Protein AF-A0A957XGV2-F1 (afdb_monomer_lite)

Secondary structure (DSSP, 8-state):
--HHHHHHHHHHHHHHHHHHHHHHHHHHGGG--HHHHHHHHHHHHHHHHHHHHHHHTTS-S--------------------------

Radius of gyration: 25.04 Å; chains: 1; bounding box: 79×21×47 Å

Sequence (87 aa):
MSNKAHLQQLITNHTRRLQKLKEQRALTGIRTDPAIIIETEDIETELKVLQEELAAIKDEPELPDQPESTEETASATEYQIGLRHIE

pLDDT: mean 78.54, std 21.93, range [42.03, 98.06]

Foldseek 3Di:
DDPLVVLVVVLVVLVVVLVVLVVVCVVCPVNRDVVSVVSNVVSVVVNVVSVVVSVCVVDDDDDDDDDDPDDDDDPDDDPPPPDDDDD

Structure (mmCIF, N/CA/C/O backbone):
data_AF-A0A957XGV2-F1
#
_entry.id   AF-A0A957XGV2-F1
#
loop_
_atom_site.group_PDB
_atom_site.id
_atom_site.type_symbol
_atom_site.label_atom_id
_atom_site.label_alt_id
_atom_site.label_comp_id
_atom_site.label_asym_id
_atom_site.label_entity_id
_atom_site.label_seq_id
_atom_site.pdbx_PDB_ins_code
_atom_site.Cartn_x
_atom_site.Cartn_y
_atom_site.Cartn_z
_atom_site.occupancy
_atom_site.B_iso_or_equiv
_atom_site.auth_seq_id
_atom_site.auth_comp_id
_atom_site.auth_asym_id
_atom_site.auth_atom_id
_atom_site.pdbx_PDB_model_num
ATOM 1 N N . MET A 1 1 ? 3.802 2.709 25.646 1.00 60.75 1 MET A N 1
ATOM 2 C CA . MET A 1 1 ? 3.167 3.355 24.474 1.00 60.75 1 MET A CA 1
ATOM 3 C C . MET A 1 1 ? 1.730 2.865 24.390 1.00 60.75 1 MET A C 1
ATOM 5 O O . MET A 1 1 ? 1.503 1.718 24.749 1.00 60.75 1 MET A O 1
ATOM 9 N N . SER A 1 2 ? 0.771 3.706 23.992 1.00 82.88 2 SER A N 1
ATOM 10 C CA . SER A 1 2 ? -0.623 3.263 23.809 1.00 82.88 2 SER A CA 1
ATOM 11 C C . SER A 1 2 ? -0.735 2.380 22.562 1.00 82.88 2 SER A C 1
ATOM 13 O O . SER A 1 2 ? -0.068 2.667 21.568 1.00 82.88 2 SER A O 1
ATOM 15 N N . ASN A 1 3 ? -1.573 1.339 22.601 1.00 86.69 3 ASN A N 1
ATOM 16 C CA . ASN A 1 3 ? -1.789 0.425 21.471 1.00 86.69 3 ASN A CA 1
ATOM 17 C C . ASN A 1 3 ? -2.179 1.195 20.191 1.00 86.69 3 ASN A C 1
ATOM 19 O O . ASN A 1 3 ? -1.591 1.024 19.127 1.00 86.69 3 ASN A O 1
ATOM 23 N N . LYS A 1 4 ? -3.046 2.204 20.339 1.00 90.25 4 LYS A N 1
ATOM 24 C CA . LYS A 1 4 ? -3.418 3.134 19.264 1.00 90.25 4 LYS A CA 1
ATOM 25 C C . LYS A 1 4 ? -2.222 3.872 18.653 1.00 90.25 4 LYS A C 1
ATOM 27 O O . LYS A 1 4 ? -2.153 4.033 17.440 1.00 90.25 4 LYS A O 1
ATOM 32 N N . ALA A 1 5 ? -1.280 4.326 19.481 1.00 90.75 5 ALA A N 1
ATOM 33 C CA . ALA A 1 5 ? -0.089 5.030 19.004 1.00 90.75 5 ALA A CA 1
ATOM 34 C C . ALA A 1 5 ? 0.856 4.087 18.241 1.00 90.75 5 ALA A C 1
ATOM 36 O O . ALA A 1 5 ? 1.483 4.502 17.268 1.00 90.75 5 ALA A O 1
ATOM 37 N N . HIS A 1 6 ? 0.921 2.816 18.647 1.00 92.50 6 HIS A N 1
ATOM 38 C CA . HIS A 1 6 ? 1.693 1.801 17.938 1.00 92.50 6 HIS A CA 1
ATOM 39 C C . HIS A 1 6 ? 1.114 1.516 16.544 1.00 92.50 6 HIS A C 1
ATOM 41 O O . HIS A 1 6 ? 1.847 1.592 15.559 1.00 92.50 6 HIS A O 1
ATOM 47 N N . LEU A 1 7 ? -0.203 1.308 16.438 1.00 93.56 7 LEU A N 1
ATOM 48 C CA . LEU A 1 7 ? -0.876 1.103 15.149 1.00 93.56 7 LEU A CA 1
ATOM 49 C C . LEU A 1 7 ? -0.718 2.306 14.211 1.00 93.56 7 LEU A C 1
ATOM 51 O O . LEU A 1 7 ? -0.419 2.141 13.032 1.00 93.56 7 LEU A O 1
ATOM 55 N N . GLN A 1 8 ? -0.822 3.535 14.731 1.00 93.94 8 GLN A N 1
ATOM 56 C CA . GLN A 1 8 ? -0.559 4.747 13.941 1.00 93.94 8 GLN A CA 1
ATOM 57 C C . GLN A 1 8 ? 0.869 4.787 13.388 1.00 93.94 8 GLN A C 1
ATOM 59 O O . GLN A 1 8 ? 1.088 5.191 12.241 1.00 93.94 8 GLN A O 1
ATOM 64 N N . GLN A 1 9 ? 1.847 4.365 14.191 1.00 95.25 9 GLN A N 1
ATOM 65 C CA . GLN A 1 9 ? 3.238 4.298 13.764 1.00 95.25 9 GLN A CA 1
ATOM 66 C C . GLN A 1 9 ? 3.438 3.238 12.673 1.00 95.25 9 GLN A C 1
ATOM 68 O O . GLN A 1 9 ? 4.123 3.515 11.686 1.00 95.25 9 GLN A O 1
ATOM 73 N N . LEU A 1 10 ? 2.816 2.063 12.812 1.00 96.38 10 LEU A N 1
ATOM 74 C CA . LEU A 1 10 ? 2.836 1.024 11.782 1.00 96.38 10 LEU A CA 1
ATOM 75 C C . LEU A 1 10 ? 2.229 1.539 10.474 1.00 96.38 10 LEU A C 1
ATOM 77 O O . LEU A 1 10 ? 2.919 1.547 9.456 1.00 96.38 10 LEU A O 1
ATOM 81 N N . ILE A 1 11 ? 1.014 2.092 10.509 1.00 96.00 11 ILE A N 1
ATOM 82 C CA . ILE A 1 11 ? 0.350 2.670 9.328 1.00 96.00 11 ILE A CA 1
ATOM 83 C C . ILE A 1 11 ? 1.247 3.705 8.642 1.00 96.00 11 ILE A C 1
ATOM 85 O O . ILE A 1 11 ? 1.406 3.685 7.421 1.00 96.00 11 ILE A O 1
ATOM 89 N N . THR A 1 12 ? 1.887 4.586 9.413 1.00 97.62 12 THR A N 1
ATOM 90 C CA . THR A 1 12 ? 2.798 5.605 8.869 1.00 97.62 12 THR A CA 1
ATOM 91 C C . THR A 1 12 ? 3.999 4.972 8.161 1.00 97.62 12 THR A C 1
ATOM 93 O O . THR A 1 12 ? 4.382 5.398 7.068 1.00 97.62 12 THR A O 1
ATOM 96 N N . ASN A 1 13 ? 4.591 3.933 8.754 1.00 97.62 13 ASN A N 1
ATOM 97 C CA . ASN A 1 13 ? 5.733 3.227 8.179 1.00 97.62 13 ASN A CA 1
ATOM 98 C C . ASN A 1 13 ? 5.368 2.505 6.877 1.00 97.62 13 ASN A C 1
ATOM 100 O O . ASN A 1 13 ? 6.071 2.690 5.878 1.00 97.62 13 ASN A O 1
ATOM 104 N N . HIS A 1 14 ? 4.269 1.745 6.878 1.00 96.25 14 HIS A N 1
ATOM 105 C CA . HIS A 1 14 ? 3.780 1.020 5.703 1.00 96.25 14 HIS A CA 1
ATOM 106 C C . HIS A 1 14 ? 3.381 1.990 4.583 1.00 96.25 14 HIS A C 1
ATOM 108 O O . HIS A 1 14 ? 3.805 1.814 3.445 1.00 96.25 14 HIS A O 1
ATOM 114 N N . THR A 1 15 ? 2.707 3.099 4.905 1.00 97.31 15 THR A N 1
ATOM 115 C CA . THR A 1 15 ? 2.352 4.142 3.922 1.00 97.31 15 THR A CA 1
ATOM 116 C C . THR A 1 15 ? 3.595 4.742 3.264 1.00 97.31 15 THR A C 1
ATOM 118 O O . THR A 1 15 ? 3.665 4.877 2.041 1.00 97.31 15 THR A O 1
ATOM 121 N N . ARG A 1 16 ? 4.626 5.060 4.058 1.00 98.06 16 ARG A N 1
ATOM 122 C CA . ARG A 1 16 ? 5.889 5.592 3.530 1.00 98.06 16 ARG A CA 1
ATOM 123 C C . ARG A 1 16 ? 6.602 4.580 2.632 1.00 98.06 16 ARG A C 1
ATOM 125 O O . ARG A 1 16 ? 7.199 4.971 1.630 1.00 98.06 16 ARG A O 1
ATOM 132 N N . ARG A 1 17 ? 6.591 3.292 2.994 1.00 97.56 17 ARG A N 1
ATOM 133 C CA . ARG A 1 17 ? 7.175 2.228 2.163 1.00 97.56 17 ARG A CA 1
ATOM 134 C C . ARG A 1 17 ? 6.403 2.078 0.854 1.00 97.56 17 ARG A C 1
ATOM 136 O O . ARG A 1 17 ? 7.034 2.080 -0.200 1.00 97.56 17 ARG A O 1
ATOM 143 N N . LEU A 1 18 ? 5.073 2.056 0.923 1.00 97.75 18 LEU A N 1
ATOM 144 C CA . LEU A 1 18 ? 4.191 1.963 -0.235 1.00 97.75 18 LEU A CA 1
ATOM 145 C C . LEU A 1 18 ? 4.452 3.086 -1.239 1.00 97.75 18 LEU A C 1
ATOM 147 O O . LEU A 1 18 ? 4.591 2.834 -2.433 1.00 97.75 18 LEU A O 1
ATOM 151 N N . GLN A 1 19 ? 4.576 4.326 -0.758 1.00 98.06 19 GLN A N 1
ATOM 152 C CA . GLN A 1 19 ? 4.864 5.466 -1.623 1.00 98.06 19 GLN A CA 1
ATOM 153 C C . GLN A 1 19 ? 6.183 5.279 -2.387 1.00 98.06 19 GLN A C 1
ATOM 155 O O . GLN A 1 19 ? 6.222 5.474 -3.600 1.00 98.06 19 GLN A O 1
ATOM 160 N N . LYS A 1 20 ? 7.241 4.816 -1.711 1.00 97.69 20 LYS A N 1
ATOM 161 C CA . LYS A 1 20 ? 8.538 4.553 -2.355 1.00 97.69 20 LYS A CA 1
ATOM 162 C C . LYS A 1 20 ? 8.460 3.453 -3.412 1.00 97.69 20 LYS A C 1
ATOM 164 O O . LYS A 1 20 ? 9.082 3.583 -4.461 1.00 97.69 20 LYS A O 1
ATOM 169 N N . LEU A 1 21 ? 7.705 2.384 -3.157 1.00 96.75 21 LEU A N 1
ATOM 170 C CA . LEU A 1 21 ? 7.514 1.302 -4.130 1.00 96.75 21 LEU A CA 1
ATOM 171 C C . LEU A 1 21 ? 6.729 1.785 -5.354 1.00 96.75 21 LEU A C 1
ATOM 173 O O . LEU A 1 21 ? 7.105 1.482 -6.486 1.00 96.75 21 LEU A O 1
ATOM 177 N N . LYS A 1 22 ? 5.696 2.612 -5.146 1.00 96.00 22 LYS A N 1
ATOM 178 C CA . LYS A 1 22 ? 4.931 3.243 -6.233 1.00 96.00 22 LYS A CA 1
ATOM 179 C C . LYS A 1 22 ? 5.798 4.182 -7.071 1.00 96.00 22 LYS A C 1
ATOM 181 O O . LYS A 1 22 ? 5.733 4.125 -8.297 1.00 96.00 22 LYS A O 1
ATOM 186 N N . GLU A 1 23 ? 6.650 4.985 -6.437 1.00 96.94 23 GLU A N 1
ATOM 187 C CA . GLU A 1 23 ? 7.641 5.824 -7.124 1.00 96.94 23 GLU A CA 1
ATOM 188 C C . GLU A 1 23 ? 8.629 4.970 -7.932 1.00 96.94 23 GLU A C 1
ATOM 190 O O . GLU A 1 23 ? 8.846 5.221 -9.117 1.00 96.94 23 GLU A O 1
ATOM 195 N N . GLN A 1 24 ? 9.178 3.909 -7.336 1.00 95.38 24 GLN A N 1
ATOM 196 C CA . GLN A 1 24 ? 10.106 3.002 -8.013 1.00 95.38 24 GLN A CA 1
ATOM 197 C C . GLN A 1 24 ? 9.460 2.312 -9.221 1.00 95.38 24 GLN A C 1
ATOM 199 O O . GLN A 1 24 ? 10.076 2.214 -10.288 1.00 95.38 24 GLN A O 1
ATOM 204 N N . ARG A 1 25 ? 8.207 1.874 -9.086 1.00 94.81 25 ARG A N 1
ATOM 205 C CA . ARG A 1 25 ? 7.418 1.313 -10.186 1.00 94.81 25 ARG A CA 1
ATOM 206 C C . ARG A 1 25 ? 7.175 2.347 -11.284 1.00 94.81 25 ARG A C 1
ATOM 208 O O . ARG A 1 25 ? 7.369 2.038 -12.454 1.00 94.81 25 ARG A O 1
ATOM 215 N N . ALA A 1 26 ? 6.816 3.581 -10.934 1.00 94.81 26 ALA A N 1
ATOM 216 C CA . ALA A 1 26 ? 6.617 4.652 -11.912 1.00 94.81 26 ALA A CA 1
ATOM 217 C C . ALA A 1 26 ? 7.902 4.977 -12.697 1.00 94.81 26 ALA A C 1
ATOM 219 O O . ALA A 1 26 ? 7.840 5.219 -13.900 1.00 94.81 26 ALA A O 1
ATOM 220 N N . LEU A 1 27 ? 9.065 4.927 -12.040 1.00 95.50 27 LEU A N 1
ATOM 221 C CA . LEU A 1 27 ? 10.367 5.167 -12.672 1.00 95.50 27 LEU A CA 1
ATOM 222 C C . LEU A 1 27 ? 10.817 4.023 -13.592 1.00 95.50 27 LEU A C 1
ATOM 224 O O . LEU A 1 27 ? 11.475 4.265 -14.602 1.00 95.50 27 LEU A O 1
ATOM 228 N N . THR A 1 28 ? 10.498 2.776 -13.242 1.00 93.75 28 THR A N 1
ATOM 229 C CA . THR A 1 28 ? 10.967 1.581 -13.971 1.00 93.75 28 THR A CA 1
ATOM 230 C C . THR A 1 28 ? 9.978 1.087 -15.031 1.00 93.75 28 THR A C 1
ATOM 232 O O . THR A 1 28 ? 10.391 0.458 -16.011 1.00 93.75 28 THR A O 1
ATOM 235 N N . GLY A 1 29 ? 8.689 1.399 -14.884 1.00 92.25 29 GLY A N 1
ATOM 236 C CA . GLY A 1 29 ? 7.637 1.086 -15.846 1.00 92.25 29 GLY A CA 1
ATOM 237 C C . GLY A 1 29 ? 7.535 -0.412 -16.139 1.00 92.25 29 GLY A C 1
ATOM 238 O O . GLY A 1 29 ? 7.360 -1.230 -15.248 1.00 92.25 29 GLY A O 1
ATOM 239 N N . ILE A 1 30 ? 7.674 -0.798 -17.407 1.00 90.56 30 ILE A N 1
ATOM 240 C CA . ILE A 1 30 ? 7.582 -2.211 -17.828 1.00 90.56 30 ILE A CA 1
ATOM 241 C C . ILE A 1 30 ? 8.741 -3.057 -17.262 1.00 90.56 30 ILE A C 1
ATOM 243 O O . ILE A 1 30 ? 8.645 -4.277 -17.195 1.00 90.56 30 ILE A O 1
ATOM 247 N N . ARG A 1 31 ? 9.839 -2.422 -16.831 1.00 94.38 31 ARG A N 1
ATOM 248 C CA . ARG A 1 31 ? 10.997 -3.102 -16.228 1.00 94.38 31 ARG A CA 1
ATOM 249 C C . ARG A 1 31 ? 10.894 -3.234 -14.708 1.00 94.38 31 ARG A C 1
ATOM 251 O O . ARG A 1 31 ? 11.888 -3.591 -14.081 1.00 94.38 31 ARG A O 1
ATOM 258 N N . THR A 1 32 ? 9.756 -2.886 -14.107 1.00 92.88 32 THR A N 1
ATOM 259 C CA . THR A 1 32 ? 9.550 -3.072 -12.670 1.00 92.88 32 THR A CA 1
ATOM 260 C C . THR A 1 32 ? 9.739 -4.541 -12.309 1.00 92.88 32 THR A C 1
ATOM 262 O O . THR A 1 32 ? 9.171 -5.426 -12.945 1.00 92.88 32 THR A O 1
ATOM 265 N N . ASP A 1 33 ? 10.548 -4.784 -11.282 1.00 95.06 33 ASP A N 1
ATOM 266 C CA . ASP A 1 33 ? 10.721 -6.113 -10.709 1.00 95.06 33 ASP A CA 1
ATOM 267 C C . ASP A 1 33 ? 9.359 -6.629 -10.200 1.00 95.06 33 ASP A C 1
ATOM 269 O O . ASP A 1 33 ? 8.711 -5.917 -9.425 1.00 95.06 33 ASP A O 1
ATOM 273 N N . PRO A 1 34 ? 8.904 -7.833 -10.597 1.00 94.88 34 PRO A N 1
ATOM 274 C CA . PRO A 1 34 ? 7.677 -8.430 -10.074 1.00 94.88 34 PRO A CA 1
ATOM 275 C C . PRO A 1 34 ? 7.594 -8.440 -8.542 1.00 94.88 34 PRO A C 1
ATOM 277 O O . PRO A 1 34 ? 6.502 -8.294 -7.999 1.00 94.88 34 PRO A O 1
ATOM 280 N N . ALA A 1 35 ? 8.729 -8.527 -7.839 1.00 95.62 35 ALA A N 1
ATOM 281 C CA . ALA A 1 35 ? 8.770 -8.448 -6.380 1.00 95.62 35 ALA A CA 1
ATOM 282 C C . ALA A 1 35 ? 8.205 -7.124 -5.835 1.00 95.62 35 ALA A C 1
ATOM 284 O O . ALA A 1 35 ? 7.557 -7.119 -4.796 1.00 95.62 35 ALA A O 1
ATOM 285 N N . ILE A 1 36 ? 8.383 -6.007 -6.550 1.00 94.69 36 ILE A N 1
ATOM 286 C CA . ILE A 1 36 ? 7.831 -4.696 -6.165 1.00 94.69 36 ILE A CA 1
ATOM 287 C C . ILE A 1 36 ? 6.307 -4.694 -6.290 1.00 94.69 36 ILE A C 1
ATOM 289 O O . ILE A 1 36 ? 5.632 -4.039 -5.500 1.00 94.69 36 ILE A O 1
ATOM 293 N N . ILE A 1 37 ? 5.763 -5.396 -7.289 1.00 95.06 37 ILE A N 1
ATOM 294 C CA . ILE A 1 37 ? 4.314 -5.500 -7.496 1.00 95.06 37 ILE A CA 1
ATOM 295 C C . ILE A 1 37 ? 3.700 -6.281 -6.334 1.00 95.06 37 ILE A C 1
ATOM 297 O O . ILE A 1 37 ? 2.796 -5.764 -5.687 1.00 95.06 37 ILE A O 1
ATOM 301 N N . ILE A 1 38 ? 4.271 -7.447 -6.022 1.00 97.19 38 ILE A N 1
ATOM 302 C CA . ILE A 1 38 ? 3.833 -8.296 -4.907 1.00 97.19 38 ILE A CA 1
ATOM 303 C C . ILE A 1 38 ? 3.931 -7.530 -3.582 1.00 97.19 38 ILE A C 1
ATOM 305 O O . ILE A 1 38 ? 2.945 -7.408 -2.868 1.00 97.19 38 ILE A O 1
ATOM 309 N N . GLU A 1 39 ? 5.076 -6.899 -3.298 1.00 96.88 39 GLU A N 1
ATOM 310 C CA . GLU A 1 39 ? 5.256 -6.131 -2.057 1.00 96.88 39 GLU A CA 1
ATOM 311 C C . GLU A 1 39 ? 4.268 -4.952 -1.956 1.00 96.88 39 GLU A C 1
ATOM 313 O O . GLU A 1 39 ? 3.840 -4.581 -0.865 1.00 96.88 39 GLU A O 1
ATOM 318 N N . THR A 1 40 ? 3.875 -4.351 -3.085 1.00 96.25 40 THR A N 1
ATOM 319 C CA . THR A 1 40 ? 2.851 -3.294 -3.100 1.00 96.25 40 THR A CA 1
ATOM 320 C C . THR A 1 40 ? 1.483 -3.849 -2.694 1.00 96.25 40 THR A C 1
ATOM 322 O O . THR A 1 40 ? 0.811 -3.223 -1.878 1.00 96.25 40 THR A O 1
ATOM 325 N N . GLU A 1 41 ? 1.082 -5.002 -3.236 1.00 96.50 41 GLU A N 1
ATOM 326 C CA . GLU A 1 41 ? -0.196 -5.665 -2.925 1.00 96.50 41 GLU A CA 1
ATOM 327 C C . GLU A 1 41 ? -0.260 -6.121 -1.460 1.00 96.50 41 GLU A C 1
ATOM 329 O O . GLU A 1 41 ? -1.263 -5.895 -0.773 1.00 96.50 41 GLU A O 1
ATOM 334 N N . ASP A 1 42 ? 0.841 -6.682 -0.956 1.00 97.94 42 ASP A N 1
ATOM 335 C CA . ASP A 1 42 ? 0.968 -7.105 0.438 1.00 97.94 42 ASP A CA 1
ATOM 336 C C . ASP A 1 42 ? 0.818 -5.907 1.386 1.00 97.94 42 ASP A C 1
ATOM 338 O O . ASP A 1 42 ? -0.015 -5.921 2.293 1.00 97.94 42 ASP A O 1
ATOM 342 N N . ILE A 1 43 ? 1.551 -4.816 1.132 1.00 97.25 43 ILE A N 1
ATOM 343 C CA . ILE A 1 43 ? 1.498 -3.614 1.976 1.00 97.25 43 ILE A CA 1
ATOM 344 C C . ILE A 1 43 ? 0.125 -2.932 1.917 1.00 97.25 43 ILE A C 1
ATOM 346 O O . ILE A 1 43 ? -0.328 -2.383 2.923 1.00 97.25 43 ILE A O 1
ATOM 350 N N . GLU A 1 44 ? -0.550 -2.930 0.766 1.00 97.12 44 GLU A N 1
ATOM 351 C CA . GLU A 1 44 ? -1.915 -2.397 0.661 1.00 97.12 44 GLU A CA 1
ATOM 352 C C . GLU A 1 44 ? -2.904 -3.210 1.503 1.00 97.12 44 GLU A C 1
ATOM 354 O O . GLU A 1 44 ? -3.752 -2.630 2.189 1.00 97.12 44 GLU A O 1
ATOM 359 N N . THR A 1 45 ? -2.745 -4.533 1.519 1.00 97.56 45 THR A N 1
ATOM 360 C CA . THR A 1 45 ? -3.551 -5.433 2.351 1.00 97.56 45 THR A CA 1
ATOM 361 C C . THR A 1 45 ? -3.272 -5.213 3.838 1.00 97.56 45 THR A C 1
ATOM 363 O O . THR A 1 45 ? -4.207 -5.025 4.617 1.00 97.56 45 THR A O 1
ATOM 366 N N . GLU A 1 46 ? -2.000 -5.144 4.238 1.00 96.44 46 GLU A N 1
ATOM 367 C CA . GLU A 1 46 ? -1.599 -4.859 5.623 1.00 96.44 46 GLU A CA 1
ATOM 368 C C . GLU A 1 46 ? -2.125 -3.502 6.107 1.00 96.44 46 GLU A C 1
ATOM 370 O O . GLU A 1 46 ? -2.634 -3.384 7.223 1.00 96.44 46 GLU A O 1
ATOM 375 N N . LEU A 1 47 ? -2.049 -2.466 5.266 1.00 95.56 47 LEU A N 1
ATOM 376 C CA . LEU A 1 47 ? -2.571 -1.141 5.600 1.00 95.56 47 LEU A CA 1
ATOM 377 C C . LEU A 1 47 ? -4.075 -1.159 5.843 1.00 95.56 47 LEU A C 1
ATOM 379 O O . LEU A 1 47 ? -4.535 -0.479 6.761 1.00 95.56 47 LEU A O 1
ATOM 383 N N . LYS A 1 48 ? -4.831 -1.922 5.048 1.00 95.38 48 LYS A N 1
ATOM 384 C CA . LYS A 1 48 ? -6.274 -2.071 5.238 1.00 95.38 48 LYS A CA 1
ATOM 385 C C . LYS A 1 48 ? -6.584 -2.703 6.598 1.00 95.38 48 LYS A C 1
ATOM 387 O O . LYS A 1 48 ? -7.366 -2.133 7.353 1.00 95.38 48 LYS A O 1
ATOM 392 N N . VAL A 1 49 ? -5.903 -3.796 6.948 1.00 96.19 49 VAL A N 1
ATOM 393 C CA . VAL A 1 49 ? -6.072 -4.474 8.247 1.00 96.19 49 VAL A CA 1
ATOM 394 C C . VAL A 1 49 ? -5.740 -3.535 9.409 1.00 96.19 49 VAL A C 1
ATOM 396 O O . VAL A 1 49 ? -6.546 -3.355 10.317 1.00 96.19 49 VAL A O 1
ATOM 399 N N . LEU A 1 50 ? -4.596 -2.849 9.358 1.00 94.69 50 LEU A N 1
ATOM 400 C CA . LEU A 1 50 ? -4.190 -1.920 10.420 1.00 94.69 50 LEU A CA 1
ATOM 401 C C . LEU A 1 50 ? -5.166 -0.743 10.585 1.00 94.69 50 LEU A C 1
ATOM 403 O O . LEU A 1 50 ? -5.360 -0.237 11.693 1.00 94.69 50 LEU A O 1
ATOM 407 N N . GLN A 1 51 ? -5.762 -0.269 9.488 1.00 94.19 51 GLN A N 1
ATOM 408 C CA . GLN A 1 51 ? -6.775 0.786 9.527 1.00 94.19 51 GLN A CA 1
ATOM 409 C C . GLN A 1 51 ? -8.080 0.300 10.161 1.00 94.19 51 GLN A C 1
ATOM 411 O O . GLN A 1 51 ? -8.663 1.042 10.953 1.00 94.19 51 GLN A O 1
ATOM 416 N N . GLU A 1 52 ? -8.506 -0.927 9.855 1.00 93.75 52 GLU A N 1
ATOM 417 C CA . GLU A 1 52 ? -9.666 -1.576 10.473 1.00 93.75 52 GLU A CA 1
ATOM 418 C C . GLU A 1 52 ? -9.447 -1.782 11.980 1.00 93.75 52 GLU A C 1
ATOM 420 O O . GLU A 1 52 ? -10.289 -1.377 12.779 1.00 93.75 52 GLU A O 1
ATOM 425 N N . GLU A 1 53 ? -8.280 -2.282 12.396 1.00 92.06 53 GLU A N 1
ATOM 426 C CA . GLU A 1 53 ? -7.919 -2.422 13.816 1.00 92.06 53 GLU A CA 1
ATOM 427 C C . GLU A 1 53 ? -7.922 -1.074 14.550 1.00 92.06 53 GLU A C 1
ATOM 429 O O . GLU A 1 53 ? -8.430 -0.940 15.668 1.00 92.06 53 GLU A O 1
ATOM 434 N N . LEU A 1 54 ? -7.376 -0.032 13.917 1.00 91.38 54 LEU A N 1
ATOM 435 C CA . LEU A 1 54 ? -7.361 1.306 14.495 1.00 91.38 54 LEU A CA 1
ATOM 436 C C . LEU A 1 54 ? -8.770 1.904 14.600 1.00 91.38 54 LEU A C 1
ATOM 438 O O . LEU A 1 54 ? -9.028 2.670 15.534 1.00 91.38 54 LEU A O 1
ATOM 442 N N . ALA A 1 55 ? -9.657 1.597 13.650 1.00 89.12 55 ALA A N 1
ATOM 443 C CA . ALA A 1 55 ? -11.059 1.997 13.686 1.00 89.12 55 ALA A CA 1
ATOM 444 C C . ALA A 1 55 ? -11.825 1.253 14.789 1.00 89.12 55 ALA A C 1
ATOM 446 O O . ALA A 1 55 ? -12.516 1.900 15.569 1.00 89.12 55 ALA A O 1
ATOM 447 N N . ALA A 1 56 ? -11.602 -0.052 14.957 1.00 88.81 56 ALA A N 1
ATOM 448 C CA . ALA A 1 56 ? -12.207 -0.840 16.032 1.00 88.81 56 ALA A CA 1
ATOM 449 C C . ALA A 1 56 ? -11.858 -0.297 17.431 1.00 88.81 56 ALA A C 1
ATOM 451 O O . ALA A 1 56 ? -12.704 -0.262 18.317 1.00 88.81 56 ALA A O 1
ATOM 452 N N . ILE A 1 57 ? -10.642 0.231 17.622 1.00 84.94 57 ILE A N 1
ATOM 453 C CA . ILE A 1 57 ? -10.240 0.896 18.878 1.00 84.94 57 ILE A CA 1
ATOM 454 C C . ILE A 1 57 ? -10.946 2.253 19.082 1.00 84.94 57 ILE A C 1
ATOM 456 O O . ILE A 1 57 ? -10.988 2.769 20.201 1.00 84.94 57 ILE A O 1
ATOM 460 N N . LYS A 1 58 ? -11.450 2.890 18.018 1.00 65.25 58 LYS A N 1
ATOM 461 C CA . LYS A 1 58 ? -12.225 4.139 18.120 1.00 65.25 58 LYS A CA 1
ATOM 462 C C . LYS A 1 58 ? -13.703 3.892 18.433 1.00 65.25 58 LYS A C 1
ATOM 464 O O . LYS A 1 58 ? -14.287 4.763 19.072 1.00 65.25 58 LYS A O 1
ATOM 469 N N . ASP A 1 59 ? -14.249 2.750 18.013 1.00 55.31 59 ASP A N 1
ATOM 470 C CA . ASP A 1 59 ? -15.692 2.478 17.956 1.00 55.31 59 ASP A CA 1
ATOM 471 C C . ASP A 1 59 ? -16.173 1.355 18.896 1.00 55.31 59 ASP A C 1
ATOM 473 O O . ASP A 1 59 ? -17.209 0.753 18.643 1.00 55.31 59 ASP A O 1
ATOM 477 N N . GLU A 1 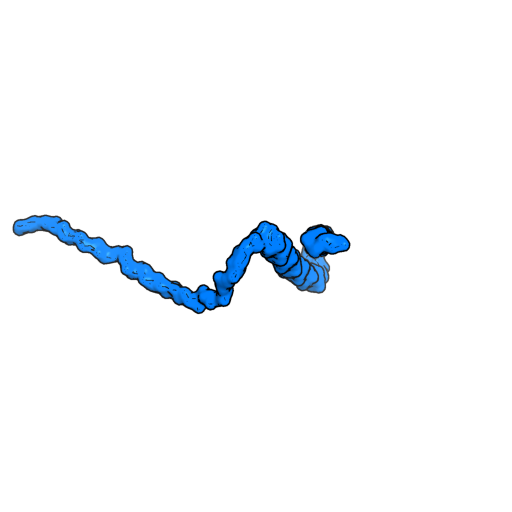60 ? -15.489 1.068 20.007 1.00 50.72 60 GLU A N 1
ATOM 478 C CA . GLU A 1 60 ? -16.061 0.175 21.030 1.00 50.72 60 GLU A CA 1
ATOM 479 C C . GLU A 1 60 ? -17.332 0.829 21.625 1.00 50.72 60 GLU A C 1
ATOM 481 O O . GLU A 1 60 ? -17.240 1.824 22.355 1.00 50.72 60 GLU A O 1
ATOM 486 N N . PRO A 1 61 ? -18.527 0.344 21.226 1.00 47.03 61 PRO A N 1
ATOM 487 C CA . PRO A 1 61 ? -19.117 -0.821 21.878 1.00 47.03 61 PRO A CA 1
ATOM 488 C C . PRO A 1 61 ? -19.519 -1.977 20.932 1.00 47.03 61 PRO A C 1
ATOM 490 O O . PRO A 1 61 ? -20.094 -1.764 19.872 1.00 47.03 61 PRO A O 1
ATOM 493 N N . GLU A 1 62 ? -19.237 -3.196 21.415 1.00 43.75 62 GLU A N 1
ATOM 494 C CA . GLU A 1 62 ? -19.837 -4.516 21.117 1.00 43.75 62 GLU A CA 1
ATOM 495 C C . GLU A 1 62 ? -20.185 -4.887 19.654 1.00 43.75 62 GLU A C 1
ATOM 497 O O . GLU A 1 62 ? -21.234 -4.552 19.113 1.00 43.75 62 GLU A O 1
ATOM 502 N N . LEU A 1 63 ? -19.340 -5.747 19.073 1.00 54.62 63 LEU A N 1
ATOM 503 C CA . LEU A 1 63 ? -19.725 -6.766 18.077 1.00 54.62 63 LEU A CA 1
ATOM 504 C C . LEU A 1 63 ? -20.770 -7.737 18.687 1.00 54.62 63 LEU A C 1
ATOM 506 O O . LEU A 1 63 ? -20.740 -7.917 19.907 1.00 54.62 63 LEU A O 1
ATOM 510 N N . PRO A 1 64 ? -21.626 -8.431 17.902 1.00 57.28 64 PRO A N 1
ATOM 511 C CA . PRO A 1 64 ? -21.209 -9.189 16.709 1.00 57.28 64 PRO A CA 1
ATOM 512 C C . PRO A 1 64 ? -22.236 -9.092 15.546 1.00 57.28 64 PRO A C 1
ATOM 514 O O . PRO A 1 64 ? -23.239 -8.405 15.668 1.00 57.28 64 PRO A O 1
ATOM 517 N N . ASP A 1 65 ? -22.053 -9.578 14.319 1.00 42.03 65 ASP A N 1
ATOM 518 C CA . ASP A 1 65 ? -21.540 -10.846 13.803 1.00 42.03 65 ASP A CA 1
ATOM 519 C C . ASP A 1 65 ? -21.098 -10.641 12.331 1.00 42.03 65 ASP A C 1
ATOM 521 O O . ASP A 1 65 ? -21.713 -9.886 11.578 1.00 42.03 65 ASP A O 1
ATOM 525 N N . GLN A 1 66 ? -20.071 -11.360 11.882 1.00 47.03 66 GLN A N 1
ATOM 526 C CA . GLN A 1 66 ? -20.066 -11.907 10.512 1.00 47.03 66 GLN A CA 1
ATOM 527 C C . GLN A 1 66 ? -20.582 -13.358 10.613 1.00 47.03 66 GLN A C 1
ATOM 529 O O . GLN A 1 66 ? -20.488 -13.900 11.717 1.00 47.03 66 GLN A O 1
ATOM 534 N N . PRO A 1 67 ? -20.995 -14.076 9.545 1.00 57.56 67 PRO A N 1
ATOM 535 C CA . PRO A 1 67 ? -21.020 -13.740 8.111 1.00 57.56 67 PRO A CA 1
ATOM 536 C C . PRO A 1 67 ? -22.334 -14.163 7.398 1.00 57.56 67 PRO A C 1
ATOM 538 O O . PRO A 1 67 ? -22.784 -15.290 7.571 1.00 57.56 67 PRO A O 1
ATOM 541 N N . GLU A 1 68 ? -22.898 -13.368 6.482 1.00 46.12 68 GLU A N 1
ATOM 542 C CA . GLU A 1 68 ? -23.898 -13.912 5.538 1.00 46.12 68 GLU A CA 1
ATOM 543 C C . GLU A 1 68 ? -23.633 -13.487 4.094 1.00 46.12 68 GLU A C 1
ATOM 545 O O . GLU A 1 68 ? -24.072 -12.457 3.590 1.00 46.12 68 GLU A O 1
ATOM 550 N N . SER A 1 69 ? -22.887 -14.351 3.411 1.00 50.53 69 SER A N 1
ATOM 551 C CA . SER A 1 69 ? -23.152 -14.680 2.022 1.00 50.53 69 SER A CA 1
ATOM 552 C C . SER A 1 69 ? -24.453 -15.491 1.948 1.00 50.53 69 SER A C 1
ATOM 554 O O . SER A 1 69 ? -24.410 -16.709 2.108 1.00 50.53 69 SER A O 1
ATOM 556 N N . THR A 1 70 ? -25.582 -14.844 1.672 1.00 42.06 70 THR A N 1
ATOM 557 C CA . THR A 1 70 ? -26.804 -15.509 1.193 1.00 42.06 70 THR A CA 1
ATOM 558 C C . THR A 1 70 ? -27.558 -14.588 0.233 1.00 42.06 70 THR A C 1
ATOM 560 O O . THR A 1 70 ? -28.084 -13.545 0.595 1.00 42.06 70 THR A O 1
ATOM 563 N N . GLU A 1 71 ? -27.567 -15.032 -1.022 1.00 46.31 71 GLU A N 1
ATOM 564 C CA . GLU A 1 71 ? -28.748 -15.074 -1.884 1.00 46.31 71 GLU A CA 1
ATOM 565 C C . GLU A 1 71 ? -29.363 -13.735 -2.322 1.00 46.31 71 GLU A C 1
ATOM 567 O O . GLU A 1 71 ? -30.203 -13.115 -1.674 1.00 46.31 71 GLU A O 1
ATOM 572 N N . GLU A 1 72 ? -28.978 -13.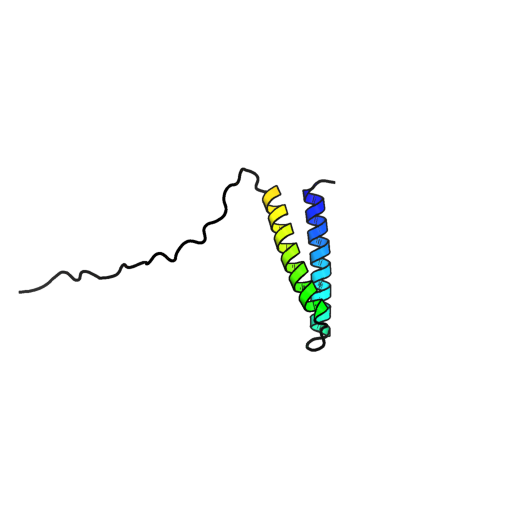375 -3.547 1.00 47.53 72 GLU A N 1
ATOM 573 C CA . GLU A 1 72 ? -29.781 -12.695 -4.559 1.00 47.53 72 GLU A CA 1
ATOM 574 C C . GLU A 1 72 ? -31.258 -13.131 -4.480 1.00 47.53 72 GLU A C 1
ATOM 576 O O . GLU A 1 72 ? -31.697 -14.110 -5.085 1.00 47.53 72 GLU A O 1
ATOM 581 N N . THR A 1 73 ? -32.038 -12.409 -3.677 1.00 44.19 73 THR A N 1
ATOM 582 C CA . THR A 1 73 ? -33.482 -12.586 -3.596 1.00 44.19 73 THR A CA 1
ATOM 583 C C . THR A 1 73 ? -34.109 -11.935 -4.818 1.00 44.19 73 THR A C 1
ATOM 585 O O . THR A 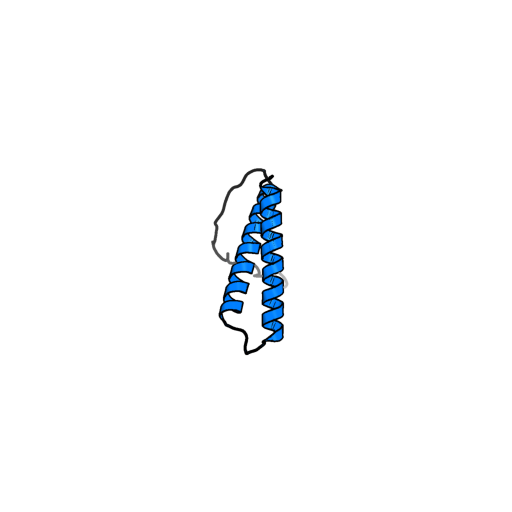1 73 ? -34.015 -10.731 -5.056 1.00 44.19 73 THR A O 1
ATOM 588 N N . ALA A 1 74 ? -34.748 -12.784 -5.616 1.00 51.97 74 ALA A N 1
ATOM 589 C CA . ALA A 1 74 ? -35.600 -12.423 -6.728 1.00 51.97 74 ALA A CA 1
ATOM 590 C C . ALA A 1 74 ? -36.575 -11.296 -6.343 1.00 51.97 74 ALA A C 1
ATOM 592 O O . ALA A 1 74 ? -37.543 -11.519 -5.618 1.00 51.97 74 ALA A O 1
ATOM 593 N N . SER A 1 75 ? -36.365 -10.098 -6.893 1.00 44.22 75 SER A N 1
ATOM 594 C CA . SER A 1 75 ? -37.394 -9.059 -6.917 1.00 44.22 75 SER A CA 1
ATOM 595 C C . SER A 1 75 ? -38.215 -9.206 -8.194 1.00 44.22 75 SER A C 1
ATOM 597 O O . SER A 1 75 ? -38.006 -8.540 -9.207 1.00 44.22 75 SER A O 1
ATOM 599 N N . ALA A 1 76 ? -39.150 -10.151 -8.144 1.00 48.91 76 ALA A N 1
ATOM 600 C CA . ALA A 1 76 ? -40.321 -10.135 -8.995 1.00 48.91 76 ALA A CA 1
ATOM 601 C C . ALA A 1 76 ? -41.305 -9.111 -8.420 1.00 48.91 76 ALA A C 1
ATOM 603 O O . ALA A 1 76 ? -42.002 -9.422 -7.461 1.00 48.91 76 ALA A O 1
ATOM 604 N N . THR A 1 77 ? -41.402 -7.911 -8.996 1.00 49.19 77 THR A N 1
ATOM 605 C CA . THR A 1 77 ? -42.631 -7.098 -8.934 1.00 49.19 77 THR A CA 1
ATOM 606 C C . THR A 1 77 ? -42.649 -6.065 -10.063 1.00 49.19 77 THR A C 1
ATOM 608 O O . THR A 1 77 ? -42.141 -4.970 -9.887 1.00 49.19 77 THR A O 1
ATOM 611 N N . GLU A 1 78 ? -43.265 -6.395 -11.203 1.00 47.31 78 GLU A N 1
ATOM 612 C CA . GLU A 1 78 ? -44.103 -5.442 -11.958 1.00 47.31 78 GLU A CA 1
ATOM 613 C C . GLU A 1 78 ? -44.907 -6.160 -13.060 1.00 47.31 78 GLU A C 1
ATOM 615 O O . GLU A 1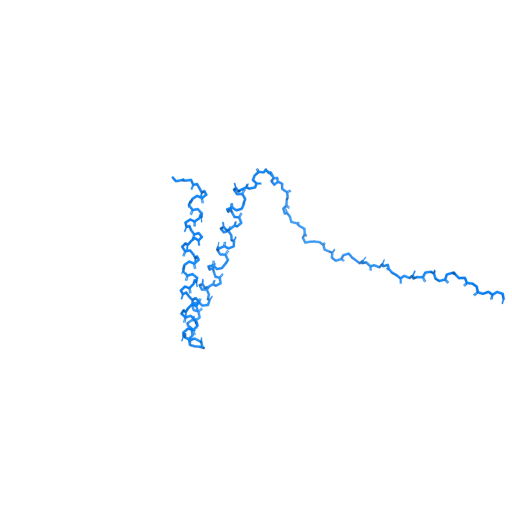 78 ? -44.654 -6.035 -14.253 1.00 47.31 78 GLU A O 1
ATOM 620 N N . TYR A 1 79 ? -45.928 -6.927 -12.660 1.00 49.56 79 TYR A N 1
ATOM 621 C CA . TYR A 1 79 ? -47.109 -7.095 -13.512 1.00 49.56 79 TYR A CA 1
ATOM 622 C C . TYR A 1 79 ? -48.098 -6.004 -13.110 1.00 49.56 79 TYR A C 1
ATOM 624 O O . TYR A 1 79 ? -48.848 -6.138 -12.143 1.00 49.56 79 TYR A O 1
ATOM 632 N N . GLN A 1 80 ? -48.046 -4.887 -13.834 1.00 52.88 80 GLN A N 1
ATOM 633 C CA . GLN A 1 80 ? -49.032 -3.822 -13.735 1.00 52.88 80 GLN A CA 1
ATOM 634 C C . GLN A 1 80 ? -50.400 -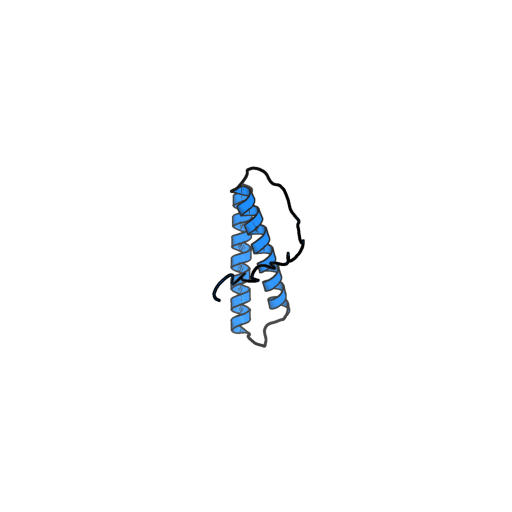4.373 -14.145 1.00 52.88 80 GLN A C 1
ATOM 636 O O . GLN A 1 80 ? -50.666 -4.687 -15.305 1.00 52.88 80 GLN A O 1
ATOM 641 N N . ILE A 1 81 ? -51.271 -4.496 -13.146 1.00 46.84 81 ILE A N 1
ATOM 642 C CA . ILE A 1 81 ? -52.697 -4.754 -13.296 1.00 46.84 81 ILE A CA 1
ATOM 643 C C . ILE A 1 81 ? -53.313 -3.495 -13.919 1.00 46.84 81 ILE A C 1
ATOM 645 O O . ILE A 1 81 ? -53.715 -2.563 -13.226 1.00 46.84 81 ILE A O 1
ATOM 649 N N . GLY A 1 82 ? -53.369 -3.463 -15.250 1.00 45.22 82 GLY A N 1
ATOM 650 C CA . GLY A 1 82 ? -54.152 -2.504 -16.023 1.00 45.22 82 GLY A CA 1
ATOM 651 C C . GLY A 1 82 ? -55.622 -2.911 -16.028 1.00 45.22 82 GLY A C 1
ATOM 652 O O . GLY A 1 82 ? -56.118 -3.485 -16.993 1.00 45.22 82 GLY A O 1
ATOM 653 N N . LEU A 1 83 ? -56.319 -2.642 -14.927 1.00 55.97 83 LEU A N 1
ATOM 654 C CA . LEU A 1 83 ? -57.773 -2.724 -14.851 1.00 55.97 83 LEU A CA 1
ATOM 655 C C . LEU A 1 83 ? -58.349 -1.402 -15.375 1.00 55.97 83 LEU A C 1
ATOM 657 O O . LEU A 1 83 ? -58.222 -0.374 -14.711 1.00 55.97 83 LEU A O 1
ATOM 661 N N . ARG A 1 84 ? -59.019 -1.461 -16.531 1.00 47.38 84 ARG A N 1
ATOM 662 C CA . ARG A 1 84 ? -60.387 -0.956 -16.780 1.00 47.38 84 ARG A CA 1
ATOM 663 C C . 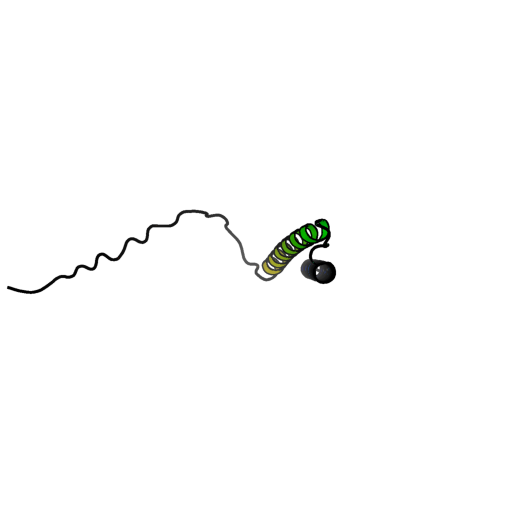ARG A 1 84 ? -60.574 -0.308 -18.156 1.00 47.38 84 ARG A C 1
ATOM 665 O O . ARG A 1 84 ? -59.743 0.477 -18.600 1.00 47.38 84 ARG A O 1
ATOM 672 N N . HIS A 1 85 ? -61.817 -0.506 -18.609 1.00 42.25 85 HIS A N 1
ATOM 673 C CA . HIS A 1 85 ? -62.622 0.246 -19.577 1.00 42.25 85 HIS A CA 1
ATOM 674 C C . HIS A 1 85 ? -62.581 -0.332 -21.001 1.00 42.25 85 HIS A C 1
ATOM 676 O O . HIS A 1 85 ? -61.506 -0.610 -21.507 1.00 42.25 85 HIS A O 1
ATOM 682 N N . ILE A 1 86 ? -63.690 -0.553 -21.710 1.00 47.75 86 ILE A N 1
ATOM 683 C CA . ILE A 1 86 ? -65.103 -0.164 -21.550 1.00 47.75 86 ILE A CA 1
ATOM 684 C C . ILE A 1 86 ? -65.925 -1.041 -22.520 1.00 47.75 86 ILE A C 1
ATOM 686 O O . ILE A 1 86 ? -65.374 -1.458 -23.534 1.00 47.75 86 ILE A O 1
ATOM 690 N N . GLU A 1 87 ? -67.181 -1.294 -22.133 1.00 50.59 87 GLU A N 1
ATOM 691 C CA . GLU A 1 87 ? -68.410 -1.572 -22.925 1.00 50.59 87 GLU A CA 1
ATOM 692 C C . GLU A 1 87 ? -68.356 -2.395 -24.223 1.00 50.59 87 GLU A C 1
ATOM 694 O O . GLU A 1 87 ? -67.731 -1.973 -25.219 1.00 50.59 87 GLU A O 1
#